Protein AF-A0A0D9WW44-F1 (afdb_monomer_lite)

Foldseek 3Di:
DDDDDDDDDDDDDDDDDDDDDDPPDPPPPPPPPPVQQPPVNLVVQLCVLQVQLVVLLVCLQVVCVVDVDDPVSNVVSNVSSVVSVVSSVVSNVVSVVSD

Secondary structure (DSSP, 8-state):
------------------------PPP--------PPPHHHHHHHHHHHHHHHHHHHHHHHHHHHHS---HHHHHHHHHHHHHHHHHHHHHHHHHHH--

Sequence (99 aa):
MGKVILSDVDISMMEQGKMTCPRNLPHPDVAVEREGLDATTKLCLTIFVSTVSLGVFVACLVYPFVSHLNTTEKLVAVFMALVAAAFGITGYNLINNEC

Radius of gyration: 35.78 Å; chains: 1; bounding box: 43×45×114 Å

pLDDT: mean 72.78, std 21.96, range [33.94, 94.94]

Organism: NCBI:txid77586

Structure (mmCIF, N/CA/C/O backbone):
data_AF-A0A0D9WW44-F1
#
_entry.id   AF-A0A0D9WW44-F1
#
loop_
_atom_site.group_PDB
_atom_site.id
_atom_site.type_symbol
_atom_site.label_atom_id
_atom_site.label_alt_id
_atom_site.label_comp_id
_atom_site.label_asym_id
_atom_site.label_entity_id
_atom_site.label_seq_id
_atom_site.pdbx_PDB_ins_code
_atom_site.Cartn_x
_atom_site.Cartn_y
_atom_site.Cartn_z
_atom_site.occupancy
_atom_site.B_iso_or_equiv
_atom_site.auth_seq_id
_atom_site.auth_comp_id
_atom_site.auth_asym_id
_atom_site.auth_atom_id
_atom_site.pdbx_PDB_model_num
ATOM 1 N N . MET A 1 1 ? -20.909 19.809 95.161 1.00 44.59 1 MET A N 1
ATOM 2 C CA . MET A 1 1 ? -19.765 20.685 94.836 1.00 44.59 1 ME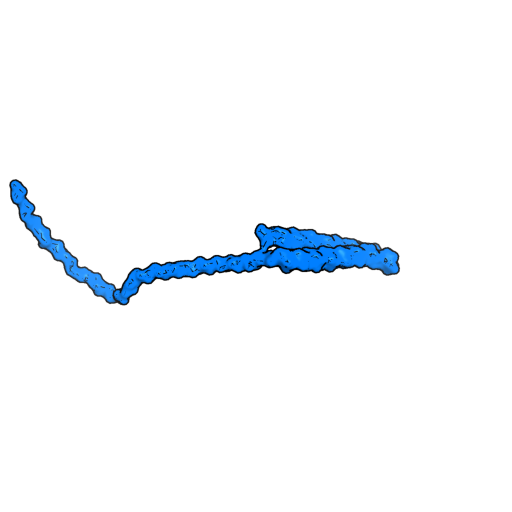T A CA 1
ATOM 3 C C . MET A 1 1 ? -20.187 21.593 93.698 1.00 44.59 1 MET A C 1
ATOM 5 O O . MET A 1 1 ? -20.229 21.150 92.561 1.00 44.59 1 MET A O 1
ATOM 9 N N . GLY A 1 2 ? -20.613 22.811 94.023 1.00 42.12 2 GLY A N 1
ATOM 10 C CA . GLY A 1 2 ? -20.827 23.857 93.029 1.00 42.12 2 GLY A CA 1
ATOM 11 C C . GLY A 1 2 ? -19.520 24.605 92.791 1.00 42.12 2 GLY A C 1
ATOM 12 O O . GLY A 1 2 ? -18.795 24.885 93.745 1.00 42.12 2 GLY A O 1
ATOM 13 N N . LYS A 1 3 ? -19.237 24.940 91.534 1.00 41.97 3 LYS A N 1
ATOM 14 C CA . LYS A 1 3 ? -18.384 26.076 91.198 1.00 41.97 3 LYS A CA 1
ATOM 15 C C . LYS A 1 3 ? -18.864 26.665 89.876 1.00 41.97 3 LYS A C 1
ATOM 17 O O . LYS A 1 3 ? -18.916 25.997 88.851 1.00 41.97 3 LYS A O 1
ATOM 22 N N . VAL A 1 4 ? -19.312 27.900 90.007 1.00 48.78 4 VAL A N 1
ATOM 23 C CA . VAL A 1 4 ? -19.785 28.826 88.984 1.00 48.78 4 VAL A CA 1
ATOM 24 C C . VAL A 1 4 ? -18.553 29.547 88.393 1.00 48.78 4 VAL A C 1
ATOM 26 O O . VAL A 1 4 ? -17.476 29.478 88.993 1.00 48.78 4 VAL A O 1
ATOM 29 N N . ILE A 1 5 ? -18.792 30.346 87.340 1.00 48.03 5 ILE A N 1
ATOM 30 C CA . ILE A 1 5 ? -18.071 31.583 86.950 1.00 48.03 5 ILE A CA 1
ATOM 31 C C . ILE A 1 5 ? -16.970 31.344 85.876 1.00 48.03 5 ILE A C 1
ATOM 33 O O . ILE A 1 5 ? -16.164 30.442 86.055 1.00 48.03 5 ILE A O 1
ATOM 37 N N . LEU A 1 6 ? -16.827 32.065 84.749 1.00 43.03 6 LEU A N 1
ATOM 38 C CA . LEU A 1 6 ? -17.381 33.324 84.207 1.00 43.03 6 LEU A CA 1
ATOM 39 C C . LEU A 1 6 ? -17.289 33.290 82.669 1.00 43.03 6 LEU A C 1
ATOM 41 O O . LEU A 1 6 ? -16.379 32.684 82.110 1.00 43.03 6 LEU A O 1
ATOM 45 N N . SER A 1 7 ? -18.201 34.008 82.025 1.00 50.34 7 SER A N 1
ATOM 46 C CA . SER A 1 7 ? -18.103 34.496 80.652 1.00 50.34 7 SER A CA 1
ATOM 47 C C . SER A 1 7 ? -17.036 35.593 80.536 1.00 50.34 7 SER A C 1
ATOM 49 O O . SER A 1 7 ? -17.017 36.474 81.383 1.00 50.34 7 SER A O 1
ATOM 51 N N . ASP A 1 8 ? -16.257 35.604 79.458 1.00 50.19 8 ASP A N 1
ATOM 52 C CA . ASP A 1 8 ? -15.708 36.822 78.837 1.00 50.19 8 ASP A CA 1
ATOM 53 C C . ASP A 1 8 ? -15.546 36.492 77.342 1.00 50.19 8 ASP A C 1
ATOM 55 O O . ASP A 1 8 ? -14.955 35.477 76.984 1.00 50.19 8 ASP A O 1
ATOM 59 N N . VAL A 1 9 ? -16.392 37.059 76.478 1.00 49.34 9 VAL A N 1
ATOM 60 C CA . VAL A 1 9 ? -16.107 38.299 75.736 1.00 49.34 9 VAL A CA 1
ATOM 61 C C . VAL A 1 9 ? -14.910 38.096 74.808 1.00 49.34 9 VAL A C 1
ATOM 63 O O . VAL A 1 9 ? -13.767 38.165 75.228 1.00 49.34 9 VAL A O 1
ATOM 66 N N . ASP A 1 10 ? -15.195 37.896 73.522 1.00 45.81 10 ASP A N 1
ATOM 67 C CA . ASP A 1 10 ? -14.847 38.955 72.581 1.00 45.81 10 ASP A CA 1
ATOM 68 C C . ASP A 1 10 ? -15.792 38.949 71.375 1.00 45.81 10 ASP A C 1
ATOM 70 O O . ASP A 1 10 ? -16.115 37.921 70.776 1.00 45.81 10 ASP A O 1
ATOM 74 N N . ILE A 1 11 ? -16.309 40.139 71.106 1.00 45.19 11 ILE A N 1
ATOM 75 C CA . ILE A 1 11 ? -17.198 40.495 70.009 1.00 45.19 11 ILE A CA 1
ATOM 76 C C . ILE A 1 11 ? -16.310 41.083 68.911 1.00 45.19 11 ILE A C 1
ATOM 78 O O . ILE A 1 11 ? -15.373 41.813 69.209 1.00 45.19 11 ILE A O 1
ATOM 82 N N . SER A 1 12 ? -16.714 40.889 67.652 1.00 41.34 12 SER A N 1
ATOM 83 C CA . SER A 1 12 ? -16.199 41.548 66.437 1.00 41.34 12 SER A CA 1
ATOM 84 C C . SER A 1 12 ? -14.875 40.970 65.917 1.00 41.34 12 SER A C 1
ATOM 86 O O . SER A 1 12 ? -13.913 40.811 66.643 1.00 41.34 12 SER A O 1
ATOM 88 N N . MET A 1 13 ? -14.770 40.570 64.651 1.00 47.69 13 MET A N 1
ATOM 89 C CA . MET A 1 13 ? -15.071 41.395 63.487 1.00 47.69 13 MET A CA 1
ATOM 90 C C . MET A 1 13 ? -15.825 40.623 62.400 1.00 47.69 13 MET A C 1
ATOM 92 O O . MET A 1 13 ? -15.402 39.567 61.937 1.00 47.69 13 MET A O 1
ATOM 96 N N . MET A 1 14 ? -16.941 41.202 61.958 1.00 45.16 14 MET A N 1
ATOM 97 C CA . MET A 1 14 ? -17.438 40.990 60.606 1.00 45.16 14 MET A CA 1
ATOM 98 C C . MET A 1 14 ? -16.527 41.772 59.658 1.00 45.16 14 MET A C 1
ATOM 100 O O . MET A 1 14 ? -16.617 42.997 59.616 1.00 45.16 14 MET A O 1
ATOM 104 N N . GLU A 1 15 ? -15.705 41.084 58.870 1.00 50.81 15 GLU A N 1
ATOM 105 C CA . GLU A 1 15 ? -15.363 41.607 57.550 1.00 50.81 15 GLU A CA 1
ATOM 106 C C . GLU A 1 15 ? -16.440 41.158 56.564 1.00 50.81 15 GLU A C 1
ATOM 108 O O . GLU A 1 15 ? -16.790 39.985 56.429 1.00 50.81 15 GLU A O 1
ATOM 113 N N . GLN A 1 16 ? -17.041 42.169 55.952 1.00 44.97 16 GLN A N 1
ATOM 114 C CA . GLN A 1 16 ? -18.103 42.095 54.972 1.00 44.97 16 GLN A CA 1
ATOM 115 C C . GLN A 1 16 ? -17.678 41.260 53.766 1.00 44.97 16 GLN A C 1
ATOM 117 O O . GLN A 1 16 ? -16.644 41.515 53.158 1.00 44.97 16 GLN A O 1
ATOM 122 N N . GLY A 1 17 ? -18.532 40.330 53.342 1.00 43.16 17 GLY A N 1
ATOM 123 C CA . GLY A 1 17 ? -18.251 39.600 52.113 1.00 43.16 17 GLY A CA 1
ATOM 124 C C . GLY A 1 17 ? -19.262 38.539 51.717 1.00 43.16 17 GLY A C 1
ATOM 125 O O . GLY A 1 17 ? -18.859 37.432 51.400 1.00 43.16 17 GLY A O 1
ATOM 126 N N . LYS A 1 18 ? -20.553 38.897 51.658 1.00 36.94 18 LYS A N 1
ATOM 127 C CA . LYS A 1 18 ? -21.591 38.185 50.883 1.00 36.94 18 LYS A CA 1
ATOM 128 C C . LYS A 1 18 ? -22.084 36.852 51.480 1.00 36.94 18 LYS A C 1
ATOM 130 O O . LYS A 1 18 ? -21.540 35.778 51.249 1.00 36.94 18 LYS A O 1
ATOM 135 N N . MET A 1 19 ? -23.243 36.915 52.144 1.00 39.25 19 MET A N 1
ATOM 136 C CA . MET A 1 19 ? -24.154 35.768 52.205 1.00 39.25 19 MET A CA 1
ATOM 137 C C . MET A 1 19 ? -24.461 35.303 50.773 1.00 39.25 19 MET A C 1
ATOM 139 O O . MET A 1 19 ? -24.818 36.128 49.932 1.00 39.25 19 MET A O 1
ATOM 143 N N . THR A 1 20 ? -24.378 34.001 50.492 1.00 35.84 20 THR A N 1
ATOM 144 C CA . THR A 1 20 ? -25.548 33.165 50.137 1.00 35.84 20 THR A CA 1
ATOM 145 C C . THR A 1 20 ? -25.135 31.761 49.662 1.00 35.84 20 THR A C 1
ATOM 147 O O . THR A 1 20 ? -24.455 31.609 48.658 1.00 35.84 20 THR A O 1
ATOM 150 N N . CYS A 1 21 ? -25.663 30.762 50.380 1.00 33.94 21 CYS A N 1
ATOM 151 C CA . CYS A 1 21 ? -25.949 29.364 50.017 1.00 33.94 21 CYS A CA 1
ATOM 152 C C . CYS A 1 21 ? -24.825 28.406 49.549 1.00 33.94 21 CYS A C 1
ATOM 154 O O . CYS A 1 21 ? -24.070 28.713 48.629 1.00 33.94 21 CYS A O 1
ATOM 156 N N . PRO A 1 22 ? -24.801 27.161 50.080 1.00 41.53 22 PRO A N 1
ATOM 157 C CA . PRO A 1 22 ? -23.971 26.092 49.545 1.00 41.53 22 PRO A CA 1
ATOM 158 C C . PRO A 1 22 ? -24.555 25.669 48.197 1.00 41.53 22 PRO A C 1
ATOM 160 O O . PRO A 1 22 ? -25.582 24.997 48.121 1.00 41.53 22 PRO A O 1
ATOM 163 N N . ARG A 1 23 ? -23.917 26.081 47.107 1.00 36.25 23 ARG A N 1
ATOM 164 C CA . ARG A 1 23 ? -24.213 25.526 45.792 1.00 36.25 23 ARG A CA 1
ATOM 165 C C . ARG A 1 23 ? -23.240 24.372 45.591 1.00 36.25 23 ARG A C 1
ATOM 167 O O . ARG A 1 23 ? -22.117 24.575 45.147 1.00 36.25 23 ARG A O 1
ATOM 174 N N . ASN A 1 24 ? -23.684 23.168 45.955 1.00 44.41 24 ASN A N 1
ATOM 175 C CA . ASN A 1 24 ? -23.229 21.959 45.276 1.00 44.41 24 ASN A CA 1
ATOM 176 C C . ASN A 1 24 ? -23.485 22.195 43.781 1.00 44.41 24 ASN A C 1
ATOM 178 O O . ASN A 1 24 ? -24.604 22.017 43.302 1.00 44.41 24 ASN A O 1
ATOM 182 N N . LEU A 1 25 ? -22.486 22.715 43.067 1.00 41.72 25 LEU A N 1
ATOM 183 C CA . LEU A 1 25 ? -22.461 22.615 41.620 1.00 41.72 25 LEU A CA 1
ATOM 184 C C . LEU A 1 25 ? -22.093 21.162 41.316 1.00 41.72 25 LEU A C 1
ATOM 186 O O . LEU A 1 25 ? -21.067 20.698 41.818 1.00 41.72 25 LEU A O 1
ATOM 190 N N . PRO A 1 26 ? -22.871 20.450 40.488 1.00 43.53 26 PRO A N 1
ATOM 191 C CA . PRO A 1 26 ? -22.312 19.317 39.786 1.00 43.53 26 PRO A CA 1
ATOM 192 C C . PRO A 1 26 ? -21.144 19.873 38.975 1.00 43.53 26 PRO A C 1
ATOM 194 O O . PRO A 1 26 ? -21.313 20.817 38.199 1.00 43.53 26 PRO A O 1
ATOM 197 N N . HIS A 1 27 ? -19.953 19.330 39.198 1.00 40.47 27 HIS A N 1
ATOM 198 C CA . HIS A 1 27 ? -18.904 19.398 38.197 1.00 40.47 27 HIS A CA 1
ATOM 199 C C . HIS A 1 27 ? -19.547 18.847 36.916 1.00 40.47 27 HIS A C 1
ATOM 201 O O . HIS A 1 27 ? -20.057 17.724 36.963 1.00 40.47 27 HIS A O 1
ATOM 207 N N . PRO A 1 28 ? -19.643 19.596 35.802 1.00 45.72 28 PRO A N 1
ATOM 208 C CA . PRO A 1 28 ? -19.852 18.931 34.541 1.00 45.72 28 PRO A CA 1
ATOM 209 C C . PRO A 1 28 ? -18.540 18.195 34.301 1.00 45.72 28 PRO A C 1
ATOM 211 O O . PRO A 1 28 ? -17.590 18.753 33.754 1.00 45.72 28 PRO A O 1
ATOM 214 N N . ASP A 1 29 ? -18.477 16.951 34.773 1.00 41.78 29 ASP A N 1
ATOM 215 C CA . ASP A 1 29 ? -17.726 15.926 34.080 1.00 41.78 29 ASP A CA 1
ATOM 216 C C . ASP A 1 29 ? -18.270 15.975 32.659 1.00 41.78 29 ASP A C 1
ATOM 218 O O . ASP A 1 29 ? -19.299 15.385 32.326 1.00 41.78 29 ASP A O 1
ATOM 222 N N . VAL A 1 30 ? -17.618 16.786 31.830 1.00 48.28 30 VAL A N 1
ATOM 223 C CA . VAL A 1 30 ? -17.681 16.649 30.391 1.00 48.28 30 VAL A CA 1
ATOM 224 C C . VAL A 1 30 ? -16.990 15.317 30.157 1.00 48.28 30 VAL A C 1
ATOM 226 O O . VAL A 1 30 ? -15.801 15.245 29.851 1.00 48.28 30 VAL A O 1
ATOM 229 N N . ALA A 1 31 ? -17.742 14.241 30.390 1.00 46.00 31 ALA A N 1
ATOM 230 C CA . ALA A 1 31 ? -17.591 13.028 29.639 1.00 46.00 31 ALA A CA 1
ATOM 231 C C . ALA A 1 31 ? -17.662 13.510 28.197 1.00 46.00 31 ALA A C 1
ATOM 233 O O . ALA A 1 31 ? -18.730 13.781 27.653 1.00 46.00 31 ALA A O 1
ATOM 234 N N . VAL A 1 32 ? -16.487 13.749 27.622 1.00 45.22 32 VAL A N 1
ATOM 235 C CA . VAL A 1 32 ? -16.312 13.649 26.191 1.00 45.22 32 VAL A CA 1
ATOM 236 C C . VAL A 1 32 ? -16.754 12.222 25.927 1.00 45.22 32 VAL A C 1
ATOM 238 O O . VAL A 1 32 ? -15.980 11.285 26.126 1.00 45.22 32 VAL A O 1
ATOM 241 N N . GLU A 1 33 ? -18.040 12.046 25.625 1.00 46.25 33 GLU A N 1
ATOM 242 C CA . GLU A 1 33 ? -18.509 10.872 24.926 1.00 46.25 33 GLU A CA 1
ATOM 243 C C . GLU A 1 33 ? -17.621 10.846 23.692 1.00 46.25 33 GLU A C 1
ATOM 245 O O . GLU A 1 33 ? -17.790 11.623 22.753 1.00 46.25 33 GLU A O 1
ATOM 250 N N . ARG A 1 34 ? -16.557 10.038 23.746 1.00 51.56 34 ARG A N 1
ATOM 251 C CA . ARG A 1 34 ? -15.947 9.542 22.531 1.00 51.56 34 ARG A CA 1
ATOM 252 C C . ARG A 1 34 ? -17.105 8.829 21.864 1.00 51.56 34 ARG A C 1
ATOM 254 O O . ARG A 1 34 ? -17.452 7.727 22.282 1.00 51.56 34 ARG A O 1
ATOM 261 N N . GLU A 1 35 ? -17.760 9.511 20.933 1.00 58.91 35 GLU A N 1
ATOM 262 C CA . GLU A 1 35 ? -18.688 8.903 19.999 1.00 58.91 35 GLU A CA 1
ATOM 263 C C . GLU A 1 35 ? -17.874 7.821 19.294 1.00 58.91 35 GLU A C 1
ATOM 265 O O . GLU A 1 35 ? -17.115 8.085 18.360 1.00 58.91 35 GLU A O 1
ATOM 270 N N . GLY A 1 36 ? -17.914 6.614 19.863 1.00 62.22 36 GLY A N 1
ATOM 271 C CA . GLY A 1 36 ? -17.250 5.451 19.315 1.00 62.22 36 GLY A CA 1
ATOM 272 C C . GLY A 1 36 ? -17.740 5.297 17.888 1.00 62.22 36 GLY A C 1
ATOM 273 O O . GLY A 1 36 ? -18.937 5.418 17.616 1.00 62.22 36 GLY A O 1
ATOM 274 N N . LEU A 1 37 ? 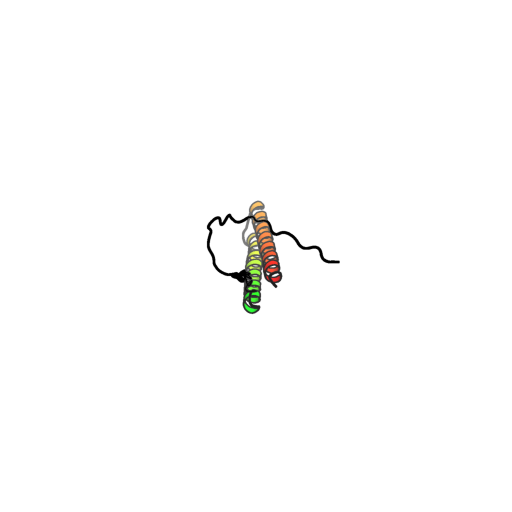-16.806 5.102 16.965 1.00 67.19 37 LEU A N 1
ATOM 275 C CA . LEU A 1 37 ? -17.130 4.989 15.555 1.00 67.19 37 LEU A CA 1
ATOM 276 C C . LEU A 1 37 ? -18.127 3.831 15.379 1.00 67.19 37 LEU A C 1
ATOM 278 O O . LEU A 1 37 ? -17.795 2.692 15.708 1.00 67.19 37 LEU A O 1
ATOM 282 N N . ASP A 1 38 ? -19.339 4.120 14.882 1.00 83.12 38 ASP A N 1
ATOM 283 C CA . ASP A 1 38 ? -20.355 3.089 14.629 1.00 83.12 38 ASP A CA 1
ATOM 284 C C . ASP A 1 38 ? -19.748 1.936 13.814 1.00 83.12 38 ASP A C 1
ATOM 286 O O . ASP A 1 38 ? -18.918 2.160 12.925 1.00 83.12 38 ASP A O 1
ATOM 290 N N . ALA A 1 39 ? -20.160 0.698 14.097 1.00 82.06 39 ALA A N 1
ATOM 291 C CA . ALA A 1 39 ? -19.578 -0.498 13.488 1.00 82.06 39 ALA A CA 1
ATOM 292 C C . ALA A 1 39 ? -19.631 -0.448 11.949 1.00 82.06 39 ALA A C 1
ATOM 294 O O . ALA A 1 39 ? -18.695 -0.886 11.272 1.00 82.06 39 ALA A O 1
ATOM 295 N N . THR A 1 40 ? -20.690 0.150 11.396 1.00 85.06 40 THR A N 1
ATOM 296 C CA . THR A 1 40 ? -20.857 0.365 9.953 1.00 85.06 40 THR A CA 1
ATOM 297 C C . THR A 1 40 ? -19.810 1.333 9.410 1.00 85.06 40 THR A C 1
ATOM 299 O O . THR A 1 40 ? -19.170 1.067 8.391 1.00 85.06 40 THR A O 1
ATOM 302 N N . THR A 1 41 ? -19.596 2.446 10.110 1.00 84.94 41 THR A N 1
ATOM 303 C CA . THR A 1 41 ? -18.618 3.4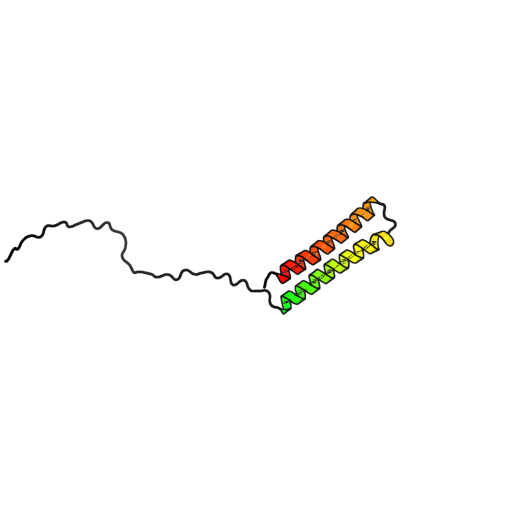76 9.745 1.00 84.94 41 THR A CA 1
ATOM 304 C C . THR A 1 41 ? -17.192 2.942 9.860 1.00 84.94 41 THR A C 1
ATOM 306 O O . THR A 1 41 ? -16.382 3.168 8.961 1.00 84.94 41 THR A O 1
ATOM 309 N N . LYS A 1 42 ? -16.905 2.156 10.904 1.00 85.75 42 LYS A N 1
ATOM 310 C CA . LYS A 1 42 ? -15.632 1.453 11.101 1.00 85.75 42 LYS A CA 1
ATOM 311 C C . LYS A 1 42 ? -15.324 0.521 9.930 1.00 85.75 42 LYS A C 1
ATOM 313 O O . LYS A 1 42 ? -14.259 0.631 9.326 1.00 85.75 42 LYS A O 1
ATOM 318 N N . LEU A 1 43 ? -16.281 -0.327 9.548 1.00 87.00 43 LEU A N 1
ATOM 319 C CA . LEU A 1 43 ? -16.144 -1.230 8.403 1.00 87.00 43 LEU A CA 1
ATOM 320 C C . LEU A 1 43 ? -15.924 -0.460 7.094 1.00 87.00 43 LEU A C 1
ATOM 322 O O . LEU A 1 43 ? -15.052 -0.821 6.304 1.00 87.00 43 LEU A O 1
ATOM 326 N N . CYS A 1 44 ? -16.687 0.612 6.873 1.00 87.75 44 CYS A N 1
ATOM 327 C CA . CYS A 1 44 ? -16.587 1.423 5.664 1.00 87.75 44 CYS A CA 1
ATOM 328 C C . CYS A 1 44 ? -15.209 2.100 5.551 1.00 87.75 44 CYS A C 1
ATOM 330 O O . CYS A 1 44 ? -14.572 2.026 4.499 1.00 87.75 44 CYS A O 1
ATOM 332 N N . LEU A 1 45 ? -14.699 2.670 6.652 1.00 87.88 45 LEU A N 1
ATOM 333 C CA . LEU A 1 45 ? -13.346 3.229 6.709 1.00 87.88 45 LEU A CA 1
ATOM 334 C C . LEU A 1 45 ? -12.282 2.161 6.462 1.00 87.88 45 LEU A C 1
ATOM 336 O O . LEU A 1 45 ? -11.351 2.407 5.698 1.00 87.88 45 LEU A O 1
ATOM 340 N N . THR A 1 46 ? -12.411 0.981 7.071 1.00 87.75 46 THR A N 1
ATOM 341 C CA . THR A 1 46 ? -11.467 -0.120 6.857 1.00 87.75 46 THR A CA 1
ATOM 342 C C . THR A 1 46 ? -11.418 -0.517 5.387 1.00 87.75 46 THR A C 1
ATOM 344 O O . THR A 1 46 ? -10.335 -0.566 4.808 1.00 87.75 46 THR A O 1
ATOM 347 N N . ILE A 1 47 ? -12.574 -0.737 4.756 1.00 89.06 47 ILE A N 1
ATOM 348 C CA . ILE A 1 47 ? -12.648 -1.093 3.336 1.00 89.06 47 ILE A CA 1
ATOM 349 C C . ILE A 1 47 ? -12.034 0.018 2.484 1.00 89.06 47 ILE A C 1
ATOM 351 O O . ILE A 1 47 ? -11.231 -0.271 1.598 1.00 89.06 47 ILE A O 1
ATOM 355 N N . PHE A 1 48 ? -12.350 1.283 2.761 1.00 91.75 48 PHE A N 1
ATOM 356 C CA . PHE A 1 48 ? -11.805 2.414 2.015 1.00 91.75 48 PHE A CA 1
ATOM 357 C C . PHE A 1 48 ? -10.278 2.504 2.136 1.00 91.75 48 PHE A C 1
ATOM 359 O O . PHE A 1 48 ? -9.574 2.537 1.129 1.00 91.75 48 PHE A O 1
ATOM 366 N N . VAL A 1 49 ? -9.745 2.471 3.358 1.00 90.19 49 VAL A N 1
ATOM 367 C CA . VAL A 1 49 ? -8.300 2.551 3.605 1.00 90.19 49 VAL A CA 1
ATOM 368 C C . VAL A 1 49 ? -7.573 1.369 2.966 1.00 90.19 49 VAL A C 1
ATOM 370 O O . VAL A 1 49 ? -6.577 1.577 2.273 1.00 90.19 49 VAL A O 1
ATOM 373 N N . SER A 1 50 ? -8.079 0.146 3.141 1.00 89.50 50 SER A N 1
ATOM 374 C CA . SER A 1 50 ? -7.462 -1.058 2.576 1.00 89.50 50 SER A CA 1
ATOM 375 C C . SER A 1 50 ? -7.521 -1.089 1.050 1.00 89.50 50 SER A C 1
ATOM 377 O O . SER A 1 50 ? -6.549 -1.488 0.411 1.00 89.50 50 SER A O 1
ATOM 379 N N . THR A 1 51 ? -8.629 -0.658 0.442 1.00 91.75 51 THR A N 1
ATOM 380 C CA . THR A 1 51 ? -8.756 -0.630 -1.025 1.00 91.75 51 THR A CA 1
ATOM 381 C C . THR A 1 51 ? -7.850 0.423 -1.648 1.00 91.75 51 THR A C 1
A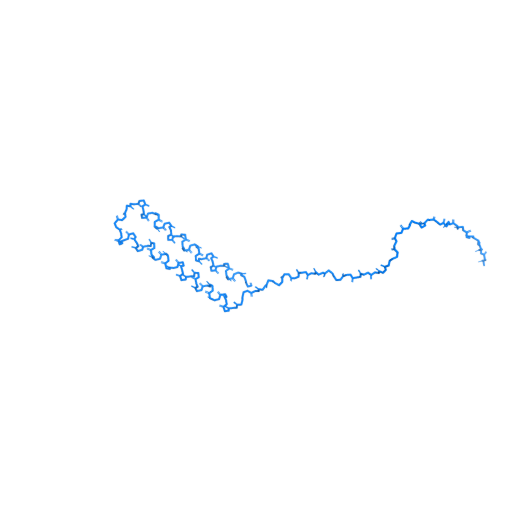TOM 383 O O . THR A 1 51 ? -7.144 0.115 -2.609 1.00 91.75 51 THR A O 1
ATOM 386 N N . VAL A 1 52 ? -7.793 1.631 -1.080 1.00 93.06 52 VAL A N 1
ATOM 387 C CA . VAL A 1 52 ? -6.894 2.692 -1.555 1.00 93.06 52 VAL A CA 1
ATOM 388 C C . VAL A 1 52 ? -5.435 2.280 -1.371 1.00 93.06 52 VAL A C 1
ATOM 390 O O . VAL A 1 52 ? -4.654 2.378 -2.319 1.00 93.06 52 VAL A O 1
ATOM 393 N N . SER A 1 53 ? -5.057 1.764 -0.196 1.00 93.38 53 SER A N 1
ATOM 394 C CA . SER A 1 53 ? -3.669 1.371 0.062 1.00 93.38 53 SER A CA 1
ATOM 395 C C . SER A 1 53 ? -3.215 0.246 -0.864 1.00 93.38 53 SER A C 1
ATOM 397 O O . SER A 1 53 ? -2.116 0.305 -1.411 1.00 93.38 53 SER A O 1
ATOM 399 N N . LEU A 1 54 ? -4.061 -0.768 -1.068 1.00 92.62 54 LEU A N 1
ATOM 400 C CA . LEU A 1 54 ? -3.757 -1.899 -1.940 1.00 92.62 54 LEU A CA 1
ATOM 401 C C . LEU A 1 54 ? -3.718 -1.477 -3.411 1.00 92.62 54 LEU A C 1
ATOM 403 O O . LEU A 1 54 ? -2.817 -1.891 -4.137 1.00 92.62 54 LEU A O 1
ATOM 407 N N . GLY A 1 55 ? -4.639 -0.613 -3.841 1.00 93.44 55 GLY A N 1
ATOM 408 C CA . GLY A 1 55 ? -4.647 -0.063 -5.195 1.00 93.44 55 GLY A CA 1
ATOM 409 C C . GLY A 1 55 ? -3.358 0.696 -5.512 1.00 93.44 55 GLY A C 1
ATOM 410 O O . GLY A 1 55 ? -2.719 0.424 -6.529 1.00 93.44 55 GLY A O 1
ATOM 411 N N . VAL A 1 56 ? -2.930 1.588 -4.613 1.00 94.00 56 VAL A N 1
ATOM 412 C CA . VAL A 1 56 ? -1.670 2.332 -4.766 1.00 94.00 56 VAL A CA 1
ATOM 413 C C . VAL A 1 56 ? -0.467 1.389 -4.712 1.00 94.00 56 VAL A C 1
ATOM 415 O O . VAL A 1 56 ? 0.420 1.500 -5.553 1.00 94.00 56 VAL A O 1
ATOM 418 N N . PHE A 1 57 ? -0.451 0.422 -3.791 1.00 94.06 57 PHE A N 1
ATOM 419 C CA . PHE A 1 57 ? 0.622 -0.570 -3.686 1.00 94.06 57 PHE A CA 1
ATOM 420 C C . PHE A 1 57 ? 0.828 -1.332 -5.000 1.00 94.06 57 PHE A C 1
ATOM 422 O O . PHE A 1 57 ? 1.939 -1.374 -5.531 1.00 94.06 57 PHE A O 1
ATOM 429 N N . VAL A 1 58 ? -0.249 -1.888 -5.560 1.00 93.62 58 VAL A N 1
ATOM 430 C CA . VAL A 1 58 ? -0.194 -2.640 -6.819 1.00 93.62 58 VAL A CA 1
ATOM 431 C C . VAL A 1 58 ? 0.200 -1.728 -7.979 1.00 93.62 58 VAL A C 1
ATOM 433 O O . VAL A 1 58 ? 1.064 -2.102 -8.770 1.00 93.62 58 VAL A O 1
ATOM 436 N N . ALA A 1 59 ? -0.362 -0.520 -8.069 1.00 92.69 59 ALA A N 1
ATOM 437 C CA . ALA A 1 59 ? -0.006 0.433 -9.118 1.00 92.69 59 ALA A CA 1
ATOM 438 C C . ALA A 1 59 ? 1.487 0.793 -9.079 1.00 92.69 59 ALA A C 1
ATOM 440 O O . ALA A 1 59 ? 2.155 0.741 -10.111 1.00 92.69 59 ALA A O 1
ATOM 441 N N . CYS A 1 60 ? 2.034 1.078 -7.895 1.00 92.69 60 CYS A N 1
ATOM 442 C CA . CYS A 1 60 ? 3.453 1.379 -7.710 1.00 92.69 60 CYS A CA 1
ATOM 443 C C . CYS A 1 60 ? 4.369 0.196 -8.048 1.00 92.69 60 CYS A C 1
ATOM 445 O O . CYS A 1 60 ? 5.492 0.419 -8.494 1.00 92.69 60 CYS A O 1
ATOM 447 N N . LEU A 1 61 ? 3.908 -1.046 -7.876 1.00 91.12 61 LEU A N 1
ATOM 448 C CA . LEU A 1 61 ? 4.668 -2.227 -8.285 1.00 91.12 61 LEU A CA 1
ATOM 449 C C . LEU A 1 61 ? 4.579 -2.502 -9.784 1.00 91.12 61 LEU A C 1
ATOM 451 O O . LEU A 1 61 ? 5.583 -2.887 -10.366 1.00 91.12 61 LEU A O 1
ATOM 455 N N . VAL A 1 62 ? 3.424 -2.301 -10.420 1.00 92.44 62 VAL A N 1
ATOM 456 C CA . VAL A 1 62 ? 3.213 -2.604 -11.848 1.00 92.44 62 VAL A CA 1
ATOM 457 C C . VAL A 1 62 ? 3.776 -1.507 -12.756 1.00 92.44 62 VAL A C 1
ATOM 459 O O . VAL A 1 62 ? 4.386 -1.802 -13.784 1.00 92.44 62 VAL A O 1
ATOM 462 N N . TYR A 1 63 ? 3.626 -0.240 -12.365 1.00 90.56 63 TYR A N 1
ATOM 463 C CA . TYR A 1 63 ? 4.114 0.926 -13.105 1.00 90.56 63 TYR A CA 1
ATOM 464 C C . TYR A 1 63 ? 5.580 0.823 -13.582 1.00 90.56 63 TYR A C 1
ATOM 466 O O . TYR A 1 63 ? 5.812 1.075 -14.765 1.00 90.56 63 TYR A O 1
ATOM 474 N N . PRO A 1 64 ? 6.565 0.411 -12.756 1.00 88.56 64 PRO A N 1
ATOM 475 C CA . PRO A 1 64 ? 7.963 0.264 -13.177 1.00 88.56 64 PRO A CA 1
ATOM 476 C C . PRO A 1 64 ? 8.241 -0.900 -14.138 1.00 88.56 64 PRO A C 1
ATOM 478 O O . PRO A 1 64 ? 9.336 -0.950 -14.701 1.00 88.56 64 PRO A O 1
ATOM 481 N N . PHE A 1 65 ? 7.312 -1.850 -14.300 1.00 85.00 65 PHE A N 1
ATOM 482 C CA . PHE A 1 65 ? 7.423 -2.910 -15.312 1.00 85.00 65 PHE A CA 1
ATOM 483 C C . PHE A 1 65 ? 6.832 -2.482 -16.653 1.00 85.00 65 PHE A C 1
ATOM 485 O O . PHE A 1 65 ? 7.342 -2.880 -17.695 1.00 85.00 65 PHE A O 1
ATOM 492 N N . VAL A 1 66 ? 5.767 -1.678 -16.625 1.00 88.31 66 VAL A N 1
ATOM 493 C CA . VAL A 1 66 ? 5.115 -1.153 -17.835 1.00 88.31 66 VAL A CA 1
ATOM 494 C C . VAL A 1 66 ? 5.895 0.028 -18.408 1.00 88.31 66 VAL A C 1
ATOM 496 O O . VAL A 1 66 ? 6.022 0.173 -19.621 1.00 88.31 66 VAL A O 1
ATOM 499 N N . SER A 1 67 ? 6.436 0.869 -17.532 1.00 82.25 67 SER A N 1
ATOM 500 C CA . SER A 1 67 ? 7.231 2.031 -17.904 1.00 82.25 67 SER A CA 1
ATOM 501 C C . SER A 1 67 ? 8.709 1.649 -17.891 1.00 82.25 67 SER A C 1
ATOM 503 O O . SER A 1 67 ? 9.191 1.078 -16.915 1.00 82.25 67 SER A O 1
ATOM 505 N N . HIS A 1 68 ? 9.455 1.980 -18.947 1.00 82.81 68 HIS A N 1
ATOM 506 C CA . HIS A 1 68 ? 10.911 1.787 -19.023 1.00 82.81 68 HIS A CA 1
ATOM 507 C C . HIS A 1 68 ? 11.661 2.770 -18.099 1.00 82.81 68 HIS A C 1
ATOM 509 O O . HIS A 1 68 ? 12.415 3.623 -18.556 1.00 82.81 68 HIS A O 1
ATOM 515 N N . LEU A 1 69 ? 11.421 2.668 -16.791 1.00 86.06 69 LEU A N 1
ATOM 516 C CA . LEU A 1 69 ? 11.994 3.541 -15.772 1.00 86.06 69 LEU A CA 1
ATOM 517 C C . LEU A 1 69 ? 13.472 3.235 -15.521 1.00 86.06 69 LEU A C 1
ATOM 519 O O . LEU A 1 69 ? 13.913 2.078 -15.574 1.00 86.06 69 LEU A O 1
ATOM 523 N N . ASN A 1 70 ? 14.212 4.272 -15.141 1.00 90.88 70 ASN A N 1
ATOM 524 C CA . ASN A 1 70 ? 15.585 4.150 -14.662 1.00 90.88 70 ASN A CA 1
ATOM 525 C C . ASN A 1 70 ? 15.638 3.561 -13.241 1.00 90.88 70 ASN A C 1
ATOM 527 O O . ASN A 1 70 ? 14.651 3.556 -12.504 1.00 90.88 70 ASN A O 1
ATOM 531 N N . THR A 1 71 ? 16.813 3.090 -12.810 1.00 89.25 71 THR A N 1
ATOM 532 C CA . THR A 1 71 ? 17.002 2.448 -11.493 1.00 89.25 71 THR A CA 1
ATOM 533 C C . THR A 1 71 ? 16.530 3.320 -10.325 1.00 89.25 71 THR A C 1
ATOM 535 O O . THR A 1 71 ? 15.868 2.824 -9.415 1.00 89.25 71 THR A O 1
ATOM 538 N N . THR A 1 72 ? 16.810 4.625 -10.366 1.00 92.62 72 THR A N 1
ATOM 539 C CA . THR A 1 72 ? 16.382 5.578 -9.330 1.00 92.62 72 THR A CA 1
ATOM 540 C C . THR A 1 72 ? 14.861 5.706 -9.261 1.00 92.62 72 THR A C 1
ATOM 542 O O . THR A 1 72 ? 14.284 5.692 -8.181 1.00 92.62 72 THR A O 1
ATOM 545 N N . GLU A 1 73 ? 14.190 5.772 -10.408 1.00 90.44 73 GLU A N 1
ATOM 546 C CA . GLU A 1 73 ? 12.729 5.889 -10.482 1.00 90.44 73 GLU A CA 1
ATOM 547 C C . GLU A 1 73 ? 12.040 4.603 -10.010 1.00 90.44 73 GLU A C 1
ATOM 549 O O . GLU A 1 73 ? 11.029 4.659 -9.313 1.00 90.44 73 GLU A O 1
ATOM 554 N N . LYS A 1 74 ? 12.627 3.437 -10.311 1.00 91.00 74 LYS A N 1
ATOM 555 C CA . LYS A 1 74 ? 12.165 2.148 -9.776 1.00 91.00 74 LYS A CA 1
ATOM 556 C C . LYS A 1 74 ? 12.272 2.094 -8.254 1.00 91.00 74 LYS A C 1
ATOM 558 O O . LYS A 1 74 ? 11.341 1.633 -7.602 1.00 91.00 74 LYS A O 1
ATOM 563 N N . LEU A 1 75 ? 13.370 2.595 -7.683 1.00 92.31 75 LEU A N 1
ATOM 564 C CA . LEU A 1 75 ? 13.532 2.686 -6.228 1.00 92.31 75 LEU A CA 1
ATOM 565 C C . LEU A 1 75 ? 12.468 3.587 -5.596 1.00 92.31 75 LEU A C 1
ATOM 567 O O . LEU A 1 75 ? 11.884 3.211 -4.581 1.00 92.31 75 LEU A O 1
ATOM 571 N N . VAL A 1 76 ? 12.166 4.733 -6.214 1.00 93.62 76 VAL A N 1
ATOM 572 C CA . VAL A 1 76 ? 11.088 5.621 -5.753 1.00 93.62 76 VAL A CA 1
ATOM 573 C C . VAL A 1 76 ? 9.732 4.919 -5.830 1.00 93.62 76 VAL A C 1
ATOM 575 O O . VAL A 1 76 ? 8.966 4.985 -4.873 1.00 93.62 76 VAL A O 1
ATOM 578 N N . ALA A 1 77 ? 9.441 4.190 -6.910 1.00 92.38 77 ALA A N 1
ATOM 579 C CA . ALA A 1 77 ? 8.192 3.439 -7.043 1.00 92.38 77 ALA A CA 1
ATOM 580 C C . ALA A 1 77 ? 8.041 2.365 -5.949 1.00 92.38 77 ALA A C 1
ATOM 582 O O . ALA A 1 77 ? 6.991 2.271 -5.314 1.00 92.38 77 ALA A O 1
ATOM 583 N N . VAL A 1 78 ? 9.105 1.610 -5.657 1.00 92.56 78 VAL A N 1
ATOM 584 C CA . VAL A 1 78 ? 9.114 0.618 -4.568 1.00 92.56 78 VAL A CA 1
ATOM 585 C C . VAL A 1 78 ? 8.958 1.288 -3.201 1.00 92.56 78 VAL A C 1
ATOM 587 O O . VAL A 1 78 ? 8.196 0.803 -2.367 1.00 92.56 78 VAL A O 1
ATOM 590 N N . PHE A 1 79 ? 9.625 2.420 -2.968 1.00 94.81 79 PHE A N 1
ATOM 591 C CA . PHE A 1 79 ? 9.463 3.187 -1.733 1.00 94.81 79 PHE A CA 1
ATOM 592 C C . PHE A 1 79 ? 8.014 3.657 -1.549 1.00 94.81 79 PHE A C 1
ATOM 594 O O . PHE A 1 79 ? 7.438 3.466 -0.481 1.00 94.81 79 PHE A O 1
ATOM 601 N N . MET A 1 80 ? 7.387 4.189 -2.601 1.00 93.50 80 MET A N 1
ATOM 602 C CA . MET A 1 80 ? 5.980 4.603 -2.570 1.00 93.50 80 MET A CA 1
ATOM 603 C C . MET A 1 80 ? 5.036 3.421 -2.321 1.00 93.50 80 MET A C 1
ATOM 605 O O . MET A 1 80 ? 4.077 3.563 -1.563 1.00 93.50 80 MET A O 1
ATOM 609 N N . ALA A 1 81 ? 5.334 2.239 -2.873 1.00 94.31 81 ALA A N 1
ATOM 610 C CA . ALA A 1 81 ? 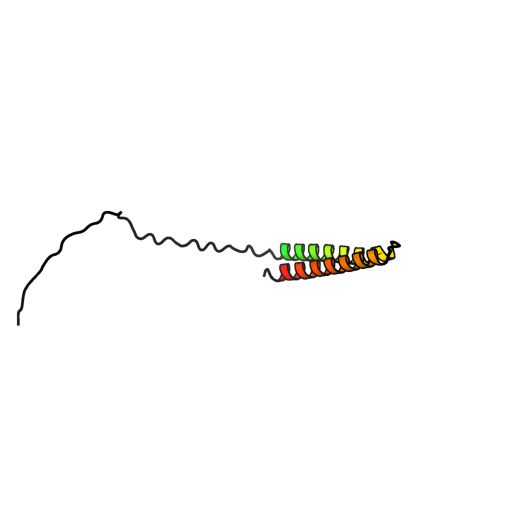4.595 1.020 -2.555 1.00 94.31 81 ALA A CA 1
ATOM 611 C C . ALA A 1 81 ? 4.695 0.691 -1.053 1.00 94.31 81 ALA A C 1
ATOM 613 O O . ALA A 1 81 ? 3.677 0.483 -0.394 1.00 94.31 81 ALA A O 1
ATOM 614 N N . LEU A 1 82 ? 5.897 0.716 -0.471 1.00 94.94 82 LEU A N 1
ATOM 615 C CA . LEU A 1 82 ? 6.082 0.465 0.964 1.00 94.94 82 LEU A CA 1
ATOM 616 C C . LEU A 1 82 ? 5.339 1.484 1.837 1.00 94.94 82 LEU A C 1
ATOM 618 O O . LEU A 1 82 ? 4.719 1.097 2.827 1.00 94.94 82 LEU A O 1
ATOM 622 N N . VAL A 1 83 ? 5.343 2.762 1.453 1.00 94.75 83 VAL A N 1
ATOM 623 C CA . VAL A 1 83 ? 4.576 3.809 2.144 1.00 94.75 83 VAL A CA 1
ATOM 624 C C . VAL A 1 83 ? 3.074 3.531 2.068 1.00 94.75 83 VAL A C 1
ATOM 626 O O . VAL A 1 83 ? 2.389 3.638 3.084 1.00 94.75 83 VAL A O 1
ATOM 629 N N . ALA A 1 84 ? 2.556 3.116 0.908 1.00 93.44 84 ALA A N 1
ATOM 630 C CA . ALA A 1 84 ? 1.149 2.747 0.760 1.00 93.44 84 ALA A CA 1
ATOM 631 C C . ALA A 1 84 ? 0.779 1.555 1.656 1.00 93.44 84 ALA A C 1
ATOM 633 O O . ALA A 1 84 ? -0.236 1.599 2.350 1.00 93.44 84 ALA A O 1
ATOM 634 N N . ALA A 1 85 ? 1.627 0.524 1.714 1.00 92.50 85 ALA A N 1
ATOM 635 C CA . ALA A 1 85 ? 1.423 -0.617 2.605 1.00 92.50 85 ALA A CA 1
ATOM 636 C C . ALA A 1 85 ? 1.422 -0.190 4.084 1.00 92.50 85 ALA A C 1
ATOM 638 O O . ALA A 1 85 ? 0.524 -0.566 4.837 1.00 92.50 85 ALA A O 1
ATOM 639 N N . ALA A 1 86 ? 2.383 0.645 4.489 1.00 92.94 86 ALA A N 1
ATOM 640 C CA . ALA A 1 86 ? 2.458 1.174 5.847 1.00 92.94 86 ALA A CA 1
ATOM 641 C C . ALA A 1 86 ? 1.226 2.020 6.206 1.00 92.94 86 ALA A C 1
ATOM 643 O O . ALA A 1 86 ? 0.693 1.877 7.306 1.00 92.94 86 ALA A O 1
ATOM 644 N N . PHE A 1 87 ? 0.736 2.851 5.281 1.00 93.06 87 PHE A N 1
ATOM 645 C CA . PHE A 1 87 ? -0.491 3.630 5.457 1.00 93.06 87 PHE A CA 1
ATOM 646 C C . PHE A 1 87 ? -1.713 2.726 5.655 1.00 93.06 87 PHE A C 1
ATOM 648 O O . PHE A 1 87 ? -2.473 2.932 6.598 1.00 93.06 87 PHE A O 1
ATOM 655 N N . GLY A 1 88 ? -1.868 1.691 4.824 1.00 91.38 88 GLY A N 1
ATOM 656 C CA . GLY A 1 88 ? -2.957 0.721 4.950 1.00 91.38 88 GLY A CA 1
ATOM 657 C C . GLY A 1 88 ? -2.951 -0.005 6.295 1.00 91.38 88 GLY A C 1
ATOM 658 O O . GLY A 1 88 ? -3.979 -0.068 6.966 1.00 91.38 88 GLY A O 1
ATOM 659 N N . ILE A 1 89 ? -1.784 -0.498 6.724 1.00 90.75 89 ILE A N 1
ATOM 660 C CA . ILE A 1 89 ? -1.617 -1.209 8.003 1.00 90.75 89 ILE A CA 1
ATOM 661 C C . ILE A 1 89 ? -1.860 -0.268 9.188 1.00 90.75 89 ILE A C 1
ATOM 663 O O . ILE A 1 89 ? -2.571 -0.619 10.127 1.00 90.75 89 ILE A O 1
ATOM 667 N N . THR A 1 90 ? -1.286 0.935 9.150 1.00 90.62 90 THR A N 1
ATOM 668 C CA . THR A 1 90 ? -1.424 1.917 10.236 1.00 90.62 90 THR A CA 1
ATOM 669 C C . THR A 1 90 ? -2.866 2.389 10.355 1.00 90.62 90 THR A C 1
ATOM 671 O O . THR A 1 90 ? -3.405 2.422 11.459 1.00 90.62 90 THR A O 1
ATOM 674 N N . GLY A 1 91 ? -3.516 2.692 9.229 1.00 88.19 91 GLY A N 1
ATOM 675 C CA . GLY A 1 91 ? -4.926 3.064 9.200 1.00 88.19 91 GLY A CA 1
ATOM 676 C C . GLY A 1 91 ? -5.820 1.932 9.700 1.00 88.19 91 GLY A C 1
ATOM 677 O O . GLY A 1 91 ? -6.678 2.174 10.542 1.00 88.19 91 GLY A O 1
ATOM 678 N N . TYR A 1 92 ? -5.569 0.689 9.279 1.00 87.75 92 TYR A N 1
ATOM 679 C CA . TYR A 1 92 ? -6.283 -0.482 9.795 1.00 87.75 92 TYR A CA 1
ATOM 680 C C . TYR A 1 92 ? -6.146 -0.620 11.319 1.00 87.75 92 TYR A C 1
ATOM 682 O O . TYR A 1 92 ? -7.149 -0.777 12.013 1.00 87.75 92 TYR A O 1
ATOM 690 N N . ASN A 1 93 ? -4.925 -0.516 11.850 1.00 88.19 93 ASN A N 1
ATOM 691 C CA . ASN A 1 93 ? -4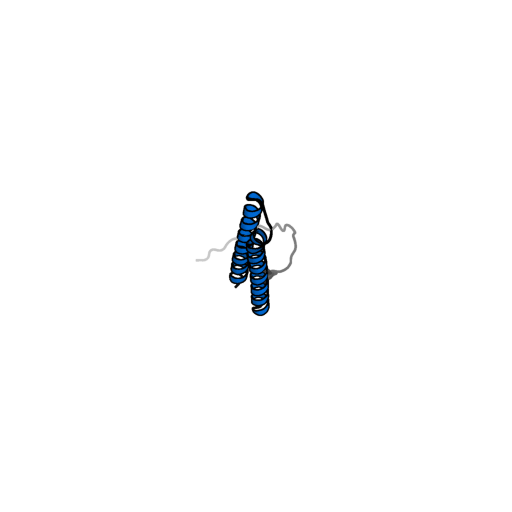.666 -0.636 13.286 1.00 88.19 93 ASN A CA 1
ATOM 692 C C . ASN A 1 93 ? -5.313 0.496 14.092 1.00 88.19 93 ASN A C 1
ATOM 694 O O . ASN A 1 93 ? -5.857 0.237 15.162 1.00 88.19 93 ASN A O 1
ATOM 698 N N . LEU A 1 94 ? -5.291 1.730 13.579 1.00 87.38 94 LEU A N 1
ATOM 699 C CA . LEU A 1 94 ? -5.939 2.871 14.225 1.00 87.38 94 LEU A CA 1
ATOM 700 C C . LEU A 1 94 ? -7.456 2.669 14.294 1.00 87.38 94 LEU A C 1
ATOM 702 O O . LEU A 1 94 ? -8.041 2.777 15.364 1.00 87.38 94 LEU A O 1
ATOM 706 N N . ILE A 1 95 ? -8.074 2.281 13.174 1.00 86.50 95 ILE A N 1
ATOM 707 C CA . ILE A 1 95 ? -9.508 1.978 13.113 1.00 86.50 95 ILE A CA 1
ATOM 708 C C . ILE A 1 95 ? -9.851 0.826 14.071 1.00 86.50 95 ILE A C 1
ATOM 710 O O . ILE A 1 95 ? -10.887 0.855 14.737 1.00 86.50 95 ILE A O 1
ATOM 714 N N . ASN A 1 96 ? -8.985 -0.187 14.170 1.00 82.31 96 ASN A N 1
ATOM 715 C CA . ASN A 1 96 ? -9.206 -1.322 15.057 1.00 82.31 96 ASN A CA 1
ATOM 716 C C . ASN A 1 96 ? -9.112 -0.945 16.548 1.00 82.31 96 ASN A C 1
ATOM 718 O O . ASN A 1 96 ? -9.931 -1.440 17.319 1.00 82.31 96 ASN A O 1
ATOM 722 N N . ASN A 1 97 ? -8.182 -0.057 16.918 1.00 79.81 97 ASN A N 1
ATOM 723 C CA . ASN A 1 97 ? -7.929 0.385 18.296 1.00 79.81 97 ASN A CA 1
ATOM 724 C C . ASN A 1 97 ? -8.954 1.387 18.859 1.00 79.81 97 ASN A C 1
ATOM 726 O O . ASN A 1 97 ? -9.004 1.548 20.071 1.00 79.81 97 ASN A O 1
ATOM 730 N N . GLU A 1 98 ? -9.760 2.058 18.032 1.00 72.38 98 GLU A N 1
ATOM 731 C CA . GLU A 1 98 ? -10.844 2.956 18.492 1.00 72.38 98 GLU A CA 1
ATOM 732 C C . GLU A 1 98 ? -12.091 2.184 19.008 1.00 72.38 98 GLU A C 1
ATOM 734 O O . GLU A 1 98 ? -13.220 2.652 18.869 1.00 72.38 98 GLU A O 1
ATOM 739 N N . CYS A 1 99 ? -11.903 0.985 19.578 1.00 50.47 99 CYS A N 1
ATOM 740 C CA . CYS A 1 99 ? -12.930 0.182 20.255 1.00 50.47 99 CYS A CA 1
ATOM 741 C C . CYS A 1 99 ? -12.568 -0.046 21.722 1.00 50.47 99 CYS A C 1
ATOM 743 O O . CYS A 1 99 ? -11.438 -0.522 21.972 1.00 50.47 99 CYS A O 1
#